Protein AF-A0A3M2X8M0-F1 (afdb_monomer)

Foldseek 3Di:
DPPVVVVVVVVVVVVVLVPPPCNVVVVVVVVVVVVVVCVVPVVVCVVCVPPLNVVLVVLQVVQQVPDPFRWLVVSLVVSVVVVSDDSVVSVVSVVVCVVVQQKDWDADPVGRVIITIDGD

Solvent-accessible surface area (backbone atoms only — not comparable to full-atom values): 6774 Å² total; per-residue (Å²): 133,61,69,66,56,52,51,53,52,51,52,50,52,50,52,56,50,70,67,38,93,57,36,66,63,49,53,52,53,49,47,54,54,47,50,62,55,38,72,77,40,53,72,56,46,63,57,47,63,35,68,56,53,40,52,51,51,51,45,47,52,54,42,47,80,72,38,97,72,29,43,54,64,60,47,47,50,60,40,39,78,68,63,60,48,54,69,68,58,48,51,54,49,53,51,50,37,38,77,72,57,47,30,48,77,44,66,32,94,91,42,76,87,44,44,32,52,44,81,98

pLDDT: mean 87.89, std 9.21, range [49.03, 96.56]

Mean predicted aligned error: 9.33 Å

Nearest PDB structures (foldseek):
  5fb2-assembly1_A  TM=6.036E-01  e=1.693E-02  Staphylococcus aureus
  8xzu-assembly1_A  TM=5.766E-01  e=1.308E-02  Escherichia coli O127:H6 str. E2348/69
  5jlu-assembly1_A-2  TM=5.611E-01  e=2.492E-02  Streptococcus pyogenes serotype M3
  5yi0-assembly1_B  TM=6.747E-01  e=5.064E-02  Lactococcus lactis subsp. lactis Il1403
  5jls-assembly1_A-2  TM=5.154E-01  e=1.226E-02  Streptococcus pyogenes serotype M3

Sequence (120 aa):
MTGTFLKTSLCRAADEVARHHNFERSIESHYATLLKHYNKRPFFYKRALQFNRLLIAFSLLSHYFTSTTPLLSQVRDFCAERKLCSHNSIQSIFLSLRVLGFIDVTAHALDARLRVFKPT

Secondary structure (DSSP, 8-state):
--HHHHHHHHHHHHHHHHT-TTHHHHHHHHHHHHHHHHTTSHHHHHHHTSHHHHHHHHHHHHHHHH-SS-BHHHHHHHHHHTTSS-HHHHHHHHHHHHHTTSEEEEE-SS-TTSEEEEE-

Radius of gyration: 17.56 Å; Cα contacts (8 Å, |Δi|>4): 84; chains: 1; bounding box: 48×45×32 Å

Organism: Pseudomonas syringae pv. maculicola (NCBI:txid59511)

Structure (mmCIF, N/CA/C/O backbone):
data_AF-A0A3M2X8M0-F1
#
_entry.id   AF-A0A3M2X8M0-F1
#
loop_
_atom_site.group_PDB
_atom_site.id
_atom_site.type_symbol
_atom_site.label_atom_id
_atom_site.label_alt_id
_atom_site.label_comp_id
_atom_site.label_asym_id
_atom_site.label_entity_id
_atom_site.label_seq_id
_atom_site.pdbx_PDB_ins_code
_atom_site.Cartn_x
_atom_site.Cartn_y
_atom_site.Cartn_z
_atom_site.occupancy
_atom_site.B_iso_or_equiv
_atom_site.auth_seq_id
_atom_site.auth_comp_id
_atom_site.auth_asym_id
_atom_site.auth_atom_id
_atom_site.pdbx_PDB_model_num
ATOM 1 N N . MET A 1 1 ? -12.225 25.831 -0.920 1.00 49.03 1 MET A N 1
ATOM 2 C CA . MET A 1 1 ? -13.575 25.274 -1.184 1.00 49.03 1 MET A CA 1
ATOM 3 C C . MET A 1 1 ? -13.589 23.756 -1.448 1.00 49.03 1 MET A C 1
ATOM 5 O O . MET A 1 1 ? -14.638 23.224 -1.767 1.00 49.03 1 MET A O 1
ATOM 9 N N . THR A 1 2 ? -12.484 23.019 -1.273 1.00 59.59 2 THR A N 1
ATOM 10 C CA . THR A 1 2 ? -12.374 21.601 -1.689 1.00 59.59 2 THR A CA 1
ATOM 11 C C . THR A 1 2 ? -12.500 20.580 -0.548 1.00 59.59 2 THR A C 1
ATOM 13 O O . THR A 1 2 ? -13.037 19.496 -0.755 1.00 59.59 2 THR A O 1
ATOM 16 N N . GLY A 1 3 ? -12.071 20.918 0.675 1.00 65.31 3 GLY A N 1
ATOM 17 C CA . GLY A 1 3 ? -12.084 19.980 1.809 1.00 65.31 3 GLY A CA 1
ATOM 18 C C . GLY A 1 3 ? -13.484 19.612 2.313 1.00 65.31 3 GLY A C 1
ATOM 19 O O . GLY A 1 3 ? -13.740 18.457 2.647 1.00 65.31 3 GLY A O 1
ATOM 20 N N . THR A 1 4 ? -14.413 20.572 2.322 1.00 76.19 4 THR A N 1
ATOM 21 C CA . THR A 1 4 ? -15.791 20.357 2.793 1.00 76.19 4 THR A CA 1
ATOM 22 C C . THR A 1 4 ? -16.562 19.436 1.853 1.00 76.19 4 THR A C 1
ATOM 24 O O . THR A 1 4 ? -17.216 18.507 2.308 1.00 76.19 4 THR A O 1
ATOM 27 N N . PHE A 1 5 ? -16.412 19.631 0.540 1.00 85.25 5 PHE A N 1
ATOM 28 C CA . PHE A 1 5 ? -17.048 18.796 -0.478 1.00 85.25 5 PHE A CA 1
ATOM 29 C C . PHE A 1 5 ? -16.562 17.340 -0.425 1.00 85.25 5 PHE A C 1
ATOM 31 O O . PHE A 1 5 ? -17.373 16.413 -0.472 1.00 85.25 5 PHE A O 1
ATOM 38 N N . LEU A 1 6 ? -15.248 17.131 -0.267 1.00 82.62 6 LEU A N 1
ATOM 39 C CA . LEU A 1 6 ? -14.671 15.792 -0.134 1.00 82.62 6 LEU A CA 1
ATOM 40 C C . LEU A 1 6 ? -15.190 15.081 1.121 1.00 82.62 6 LEU A C 1
ATOM 42 O O . LEU A 1 6 ? -15.587 13.920 1.047 1.00 82.62 6 LEU A O 1
ATOM 46 N N . LYS A 1 7 ? -15.237 15.786 2.258 1.00 87.31 7 LYS A N 1
ATOM 47 C CA . LYS A 1 7 ? -15.762 15.240 3.515 1.00 87.31 7 LYS A CA 1
ATOM 48 C C . LYS A 1 7 ? -17.225 14.818 3.371 1.00 87.31 7 LYS A C 1
ATOM 50 O O . LYS A 1 7 ? -17.568 13.703 3.745 1.00 87.31 7 LYS A O 1
ATOM 55 N N . THR A 1 8 ? -18.066 15.668 2.789 1.00 90.50 8 THR A N 1
ATOM 56 C CA . THR A 1 8 ? -19.485 15.352 2.576 1.00 90.50 8 THR A CA 1
ATOM 57 C C . THR A 1 8 ? -19.669 14.174 1.620 1.00 90.50 8 THR A C 1
ATOM 59 O O . THR A 1 8 ? -20.493 13.301 1.880 1.00 90.50 8 THR A O 1
ATOM 62 N N . SER A 1 9 ? -18.867 14.102 0.554 1.00 90.44 9 SER A N 1
ATOM 63 C CA . SER A 1 9 ? -18.905 12.987 -0.401 1.00 90.44 9 SER A CA 1
ATOM 64 C C . SER A 1 9 ? -18.496 11.660 0.247 1.00 90.44 9 SER A C 1
ATOM 66 O O . SER A 1 9 ? -19.149 10.644 0.021 1.00 90.44 9 SER A O 1
ATOM 68 N N . LEU A 1 10 ? -17.463 11.676 1.097 1.00 88.69 10 LEU A N 1
ATOM 69 C CA . LEU A 1 10 ? -17.032 10.511 1.877 1.00 88.69 10 LEU A CA 1
ATOM 70 C C . LEU A 1 10 ? -18.111 10.050 2.862 1.00 88.69 10 LEU A C 1
ATOM 72 O O . LEU A 1 10 ? -18.392 8.857 2.926 1.00 88.69 10 LEU A O 1
ATOM 76 N N . CYS A 1 11 ? -18.735 10.975 3.598 1.00 92.50 11 CYS A N 1
ATOM 77 C CA . CYS A 1 11 ? -19.828 10.640 4.514 1.00 92.50 11 CYS A CA 1
ATOM 78 C C . CYS A 1 11 ? -21.017 10.023 3.770 1.00 92.50 11 CYS A C 1
ATOM 80 O O . CYS A 1 11 ? -21.530 8.996 4.196 1.00 92.50 11 CYS A O 1
ATOM 82 N N . ARG A 1 12 ? -21.400 10.589 2.618 1.00 92.75 12 ARG A N 1
ATOM 83 C CA . ARG A 1 12 ? -22.500 10.048 1.810 1.00 92.75 12 ARG A CA 1
ATOM 84 C C . ARG A 1 12 ? -22.199 8.638 1.301 1.00 92.75 12 ARG A C 1
ATOM 86 O O . ARG A 1 12 ? -23.046 7.762 1.418 1.00 92.75 12 ARG A O 1
ATOM 93 N N . ALA A 1 13 ? -20.995 8.411 0.776 1.00 90.81 13 ALA A N 1
ATOM 94 C CA . ALA A 1 13 ? -20.580 7.084 0.327 1.00 90.81 13 ALA A CA 1
ATOM 95 C C . ALA A 1 13 ? -20.565 6.071 1.486 1.00 90.81 13 ALA A C 1
ATOM 97 O O . ALA A 1 13 ? -20.975 4.926 1.312 1.00 90.81 13 ALA A O 1
ATOM 98 N N . ALA A 1 14 ? -20.134 6.492 2.679 1.00 88.94 14 ALA A N 1
ATOM 99 C CA . ALA A 1 14 ? -20.176 5.648 3.868 1.00 88.94 14 ALA A CA 1
ATOM 100 C C . ALA A 1 14 ? -21.618 5.271 4.253 1.00 88.94 14 ALA A C 1
ATOM 102 O O . ALA A 1 14 ? -21.885 4.099 4.513 1.00 88.94 14 ALA A O 1
ATOM 103 N N . ASP A 1 15 ? -22.547 6.230 4.224 1.00 93.25 15 ASP A N 1
ATOM 104 C CA . ASP A 1 15 ? -23.965 5.986 4.513 1.00 93.25 15 ASP A CA 1
ATOM 105 C C . ASP A 1 15 ? -24.614 5.049 3.483 1.00 93.25 15 ASP A C 1
ATOM 107 O O . ASP A 1 15 ? -25.381 4.157 3.850 1.00 93.25 15 ASP A O 1
ATOM 111 N N . GLU A 1 16 ? -24.304 5.224 2.196 1.00 93.31 16 GLU A N 1
ATOM 112 C CA . GLU A 1 16 ? -24.779 4.354 1.111 1.00 93.31 16 GLU A CA 1
ATOM 113 C C . GLU A 1 16 ? -24.308 2.907 1.308 1.00 93.31 16 GLU A C 1
ATOM 115 O O . GLU A 1 16 ? -25.105 1.972 1.199 1.00 93.31 16 GLU A O 1
ATOM 120 N N . VAL A 1 17 ? -23.033 2.718 1.661 1.00 89.44 17 VAL A N 1
ATOM 121 C CA . VAL A 1 17 ? -22.463 1.395 1.948 1.00 89.44 17 VAL A CA 1
ATOM 122 C C . VAL A 1 17 ? -23.102 0.775 3.193 1.00 89.44 17 VAL A C 1
ATOM 124 O O . VAL A 1 17 ? -23.485 -0.393 3.153 1.00 89.44 17 VAL A O 1
ATOM 127 N N . ALA A 1 18 ? -23.267 1.544 4.273 1.00 87.62 18 ALA A N 1
ATOM 128 C CA . ALA A 1 18 ? -23.834 1.055 5.532 1.00 87.62 18 ALA A CA 1
ATOM 129 C C . ALA A 1 18 ? -25.311 0.640 5.407 1.00 87.62 18 ALA A C 1
ATOM 131 O O . ALA A 1 18 ? -25.761 -0.273 6.096 1.00 87.62 18 ALA A O 1
ATOM 132 N N . ARG A 1 19 ? -26.072 1.290 4.518 1.00 93.81 19 ARG A N 1
ATOM 133 C CA . ARG A 1 19 ? -27.486 0.964 4.257 1.00 93.81 19 ARG A CA 1
ATOM 134 C C . ARG A 1 19 ? -27.679 -0.192 3.280 1.00 93.81 19 ARG A C 1
ATOM 136 O O . ARG A 1 19 ? -28.812 -0.625 3.072 1.00 93.81 19 ARG A O 1
ATOM 143 N N . HIS A 1 20 ? -26.614 -0.677 2.648 1.00 93.38 20 HIS A N 1
ATOM 144 C CA . HIS A 1 20 ? -26.7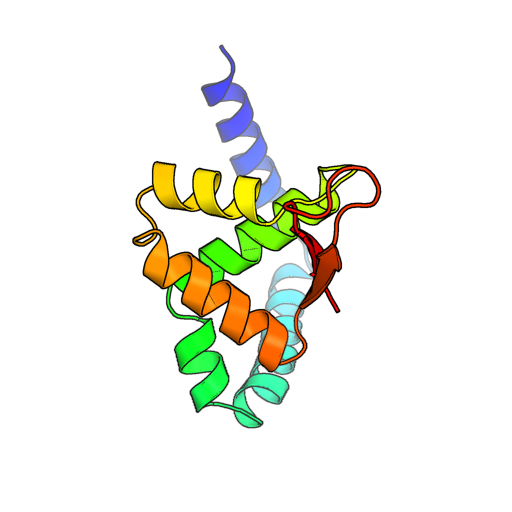27 -1.751 1.676 1.00 93.38 20 HIS A CA 1
ATOM 145 C C . HIS A 1 20 ? -27.212 -3.039 2.361 1.00 93.38 20 HIS A C 1
ATOM 147 O O . HIS A 1 20 ? -26.630 -3.491 3.342 1.00 93.38 20 HIS A O 1
ATOM 153 N N . HIS A 1 21 ? -28.248 -3.686 1.824 1.00 93.56 21 HIS A N 1
ATOM 154 C CA . HIS A 1 21 ? -28.882 -4.860 2.449 1.00 93.56 21 HIS A CA 1
ATOM 155 C C . HIS A 1 21 ? -27.923 -6.047 2.682 1.00 93.56 21 HIS A C 1
ATOM 157 O O . HIS A 1 21 ? -28.134 -6.861 3.574 1.00 93.56 21 HIS A O 1
ATOM 1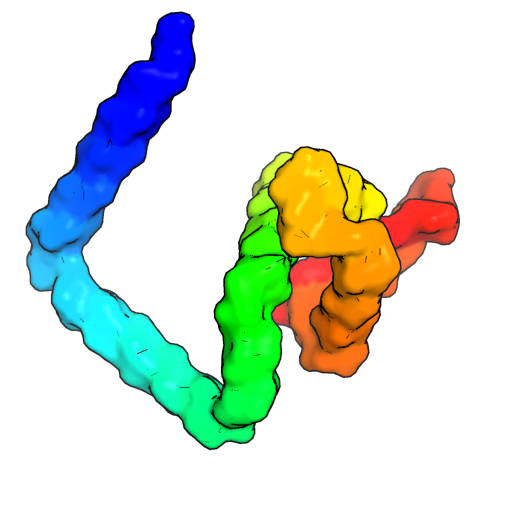63 N N . ASN A 1 22 ? -26.860 -6.149 1.878 1.00 93.19 22 ASN A N 1
ATOM 164 C CA . ASN A 1 22 ? -25.812 -7.165 2.026 1.00 93.19 22 ASN A CA 1
ATOM 165 C C . ASN A 1 22 ? -24.614 -6.711 2.871 1.00 93.19 22 ASN A C 1
ATOM 167 O O . ASN A 1 22 ? -23.630 -7.448 2.922 1.00 93.19 22 ASN A O 1
ATOM 171 N N . PHE A 1 23 ? -24.635 -5.520 3.470 1.00 89.88 23 PHE A N 1
ATOM 172 C CA . PHE A 1 23 ? -23.478 -4.967 4.178 1.00 89.88 23 PHE A CA 1
ATOM 173 C C . PHE A 1 23 ? -22.972 -5.921 5.269 1.00 89.88 23 PHE A C 1
ATOM 175 O O . PHE A 1 23 ? -21.850 -6.410 5.158 1.00 89.88 23 PHE A O 1
ATOM 182 N N . GLU A 1 24 ? -23.829 -6.294 6.224 1.00 90.94 24 GLU A N 1
ATOM 183 C CA . GLU A 1 24 ? -23.488 -7.227 7.313 1.00 90.94 24 GLU A CA 1
ATOM 184 C C . GLU A 1 24 ? -22.936 -8.557 6.787 1.00 90.94 24 GLU A C 1
ATOM 186 O O . GLU A 1 24 ? -21.828 -8.968 7.124 1.00 90.94 24 GLU A O 1
ATOM 191 N N . ARG A 1 25 ? -23.642 -9.185 5.839 1.00 92.19 25 ARG A N 1
ATOM 192 C CA . ARG A 1 25 ? -23.212 -10.459 5.242 1.00 92.19 25 ARG A CA 1
ATOM 193 C C . ARG A 1 25 ? -21.865 -10.351 4.520 1.00 92.19 25 ARG A C 1
ATOM 195 O O . ARG A 1 25 ? -21.095 -11.314 4.475 1.00 92.19 25 ARG A O 1
ATOM 202 N N . SER A 1 26 ? -21.578 -9.194 3.927 1.00 89.75 26 SER A N 1
ATOM 203 C CA . SER A 1 26 ? -20.304 -8.930 3.251 1.00 89.75 26 SER A CA 1
ATOM 204 C C . SER A 1 26 ? -19.176 -8.754 4.266 1.00 89.75 26 SER A C 1
ATOM 206 O O . SER A 1 26 ? -18.086 -9.282 4.044 1.00 89.75 26 SER A O 1
ATOM 208 N N . ILE A 1 27 ? -19.441 -8.088 5.395 1.00 88.62 27 ILE A N 1
ATOM 209 C CA . ILE A 1 27 ? -18.504 -7.966 6.521 1.00 88.62 27 ILE A CA 1
ATOM 210 C C . ILE A 1 27 ? -18.209 -9.339 7.132 1.00 88.62 27 ILE A C 1
ATOM 212 O O . ILE A 1 27 ? -17.040 -9.684 7.300 1.00 88.62 27 ILE A O 1
ATOM 216 N N . GLU A 1 28 ? -19.227 -10.164 7.378 1.00 91.56 28 GLU A N 1
ATOM 217 C CA . GLU A 1 28 ? -19.057 -11.537 7.872 1.00 91.56 28 GLU A CA 1
ATOM 218 C C . GLU A 1 28 ? -18.246 -12.402 6.901 1.00 91.56 28 GLU A C 1
ATOM 22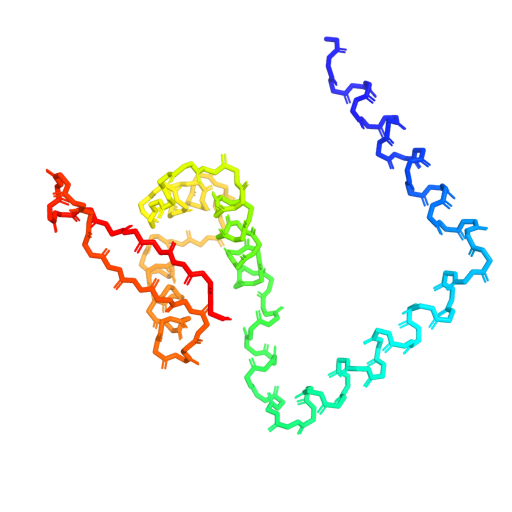0 O O . GLU A 1 28 ? -17.304 -13.087 7.302 1.00 91.56 28 GLU A O 1
ATOM 225 N N . SER A 1 29 ? -18.564 -12.341 5.604 1.00 89.62 29 SER A N 1
ATOM 226 C CA . SER A 1 29 ? -17.843 -13.097 4.570 1.00 89.62 29 SER A CA 1
ATOM 227 C C . SER A 1 29 ? -16.387 -12.645 4.455 1.00 89.62 29 SER A C 1
ATOM 229 O O . SER A 1 29 ? -15.475 -13.470 4.321 1.00 89.62 29 SER A O 1
ATOM 231 N N . HIS A 1 30 ? -16.150 -11.335 4.548 1.00 87.62 30 HIS A N 1
ATOM 232 C CA . HIS A 1 30 ? -14.812 -10.763 4.591 1.00 87.62 30 HIS A CA 1
ATOM 233 C C . HIS A 1 30 ? -14.052 -11.247 5.830 1.00 87.62 30 HIS A C 1
ATOM 235 O O . HIS A 1 30 ? -12.928 -11.738 5.704 1.00 87.62 30 HIS A O 1
ATOM 241 N N . TYR A 1 31 ? -14.682 -11.202 7.005 1.00 86.38 31 TYR A N 1
ATOM 242 C CA . TYR A 1 31 ? -14.099 -11.679 8.253 1.00 86.38 31 TYR A CA 1
ATOM 243 C C . TYR A 1 31 ? -13.760 -13.171 8.197 1.00 86.38 31 TYR A C 1
ATOM 245 O O . TYR A 1 31 ? -12.634 -13.547 8.514 1.00 86.38 31 TYR A O 1
ATOM 253 N N . ALA A 1 32 ? -14.674 -14.023 7.731 1.00 87.31 32 ALA A N 1
ATOM 254 C CA . ALA A 1 32 ? -14.440 -15.461 7.597 1.00 87.31 32 ALA A CA 1
ATOM 255 C C . ALA A 1 32 ? -13.276 -15.767 6.639 1.00 87.31 32 ALA A C 1
ATOM 257 O O . ALA A 1 32 ? -12.431 -16.627 6.917 1.00 87.31 32 ALA A O 1
ATOM 258 N N . THR A 1 33 ? -13.193 -15.021 5.534 1.00 83.69 33 THR A N 1
ATOM 259 C CA . THR A 1 33 ? -12.085 -15.121 4.577 1.00 83.69 33 THR A CA 1
ATOM 260 C C . THR A 1 33 ? -10.769 -14.732 5.241 1.00 83.69 33 THR A C 1
ATOM 262 O O . THR A 1 33 ? -9.806 -15.502 5.197 1.0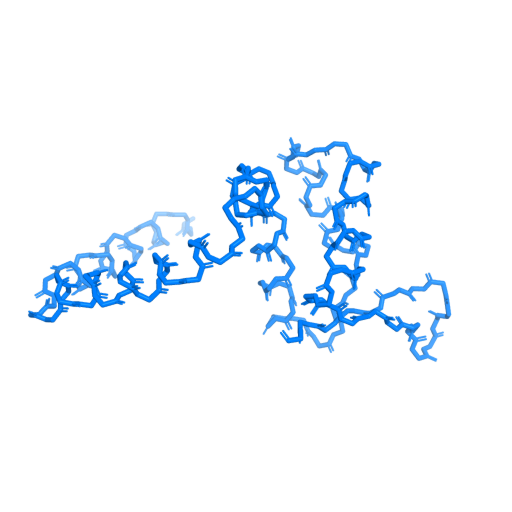0 83.69 33 THR A O 1
ATOM 265 N N . LEU A 1 34 ? -10.729 -13.581 5.920 1.00 81.62 34 LEU A N 1
ATOM 266 C CA . LEU A 1 34 ? -9.551 -13.138 6.657 1.00 81.62 34 LEU A CA 1
ATOM 267 C C . LEU A 1 34 ? -9.152 -14.166 7.715 1.00 81.62 34 LEU A C 1
ATOM 269 O O . LEU A 1 34 ? -8.007 -14.601 7.714 1.00 81.62 34 LEU A O 1
ATOM 273 N N . LEU A 1 35 ? -10.073 -14.632 8.554 1.00 82.44 35 LEU A N 1
ATOM 274 C CA . LEU A 1 35 ? -9.787 -15.566 9.644 1.00 82.44 35 LEU A CA 1
ATOM 275 C C . LEU A 1 35 ? -9.104 -16.847 9.139 1.00 82.44 35 LEU A C 1
ATOM 277 O O . LEU A 1 35 ? -8.109 -17.297 9.715 1.00 82.44 35 LEU A O 1
ATOM 281 N N . LYS A 1 36 ? -9.563 -17.384 8.000 1.00 80.62 36 LYS A N 1
ATOM 282 C CA . LYS A 1 36 ? -8.942 -18.539 7.333 1.00 80.62 36 LYS A CA 1
ATOM 283 C C . LYS A 1 36 ? -7.483 -18.279 6.946 1.00 80.62 36 LYS A C 1
ATOM 285 O O . LYS A 1 36 ? -6.647 -19.174 7.079 1.00 80.62 36 LYS A O 1
ATOM 290 N N . HIS A 1 37 ? -7.165 -17.082 6.460 1.00 73.62 37 HIS A N 1
ATOM 291 C CA . HIS A 1 37 ? -5.795 -16.703 6.111 1.00 73.62 37 HIS A CA 1
ATOM 292 C C . HIS A 1 37 ? -4.951 -16.383 7.352 1.00 73.62 37 HIS A C 1
ATOM 294 O O . HIS A 1 37 ? -3.809 -16.837 7.448 1.00 73.62 37 HIS A O 1
ATOM 300 N N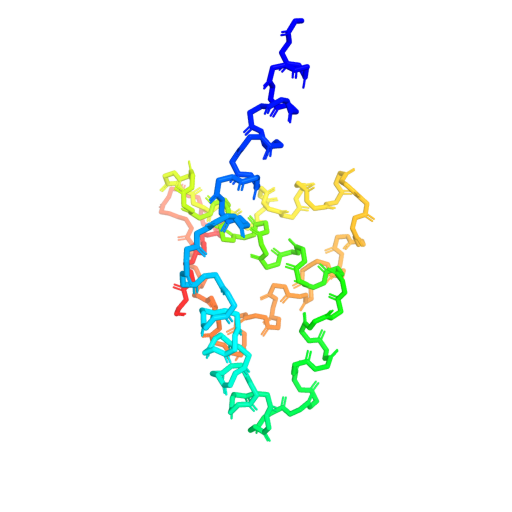 . TYR A 1 38 ? -5.527 -15.687 8.333 1.00 73.12 38 TYR A N 1
ATOM 301 C CA . TYR A 1 38 ? -4.873 -15.305 9.584 1.00 73.12 38 TYR A CA 1
ATOM 302 C C . TYR A 1 38 ? -4.405 -16.516 10.377 1.00 73.12 38 TYR A C 1
ATOM 304 O O . TYR A 1 38 ? -3.246 -16.559 10.797 1.00 73.12 38 TYR A O 1
ATOM 312 N N . ASN A 1 39 ? -5.257 -17.536 10.490 1.00 74.69 39 ASN A N 1
ATOM 313 C CA . ASN A 1 39 ? -4.936 -18.770 11.203 1.00 74.69 39 ASN A CA 1
ATOM 314 C C . ASN A 1 39 ? -3.756 -19.534 10.587 1.00 74.69 39 ASN A C 1
ATOM 316 O O . ASN A 1 39 ? -3.056 -20.248 11.299 1.00 74.69 39 ASN A O 1
ATOM 320 N N . LYS A 1 40 ? -3.474 -19.360 9.288 1.00 79.06 40 LYS A N 1
ATOM 321 C CA . LYS A 1 40 ? -2.326 -20.017 8.641 1.00 79.06 40 LYS A CA 1
ATOM 322 C C . LYS A 1 40 ? -0.989 -19.376 9.004 1.00 79.06 40 LYS A C 1
ATOM 324 O O . LYS A 1 40 ? 0.032 -20.057 8.957 1.00 79.06 40 LYS A O 1
ATOM 329 N N . ARG A 1 41 ? -0.960 -18.070 9.305 1.00 71.56 41 ARG A N 1
ATOM 330 C CA . ARG A 1 41 ? 0.276 -17.329 9.628 1.00 71.56 41 ARG A CA 1
ATOM 331 C C . ARG A 1 41 ? 0.034 -16.243 10.696 1.00 71.56 41 ARG A C 1
ATOM 333 O O . ARG A 1 41 ? 0.245 -15.059 10.424 1.00 71.56 41 ARG A O 1
ATOM 340 N N . PRO A 1 42 ? -0.363 -16.604 11.928 1.00 69.56 42 PRO A N 1
ATOM 341 C CA . PRO A 1 42 ? -0.801 -15.641 12.945 1.00 69.56 42 PRO A CA 1
ATOM 342 C C . PRO A 1 42 ? 0.281 -14.617 13.320 1.00 69.56 42 PRO A C 1
ATOM 344 O O . PRO A 1 42 ? 0.003 -13.424 13.428 1.00 69.56 42 PRO A O 1
ATOM 347 N N . PHE A 1 43 ? 1.547 -15.035 13.429 1.00 68.00 43 PHE A N 1
ATOM 348 C CA . PHE A 1 43 ? 2.661 -14.118 13.705 1.00 68.00 43 PHE A CA 1
ATOM 349 C C . PHE A 1 43 ? 2.967 -13.167 12.546 1.00 68.00 43 PHE A C 1
ATOM 351 O O . PHE A 1 43 ? 3.376 -12.027 12.775 1.00 68.00 43 PHE A O 1
ATOM 358 N N . PHE A 1 44 ? 2.755 -13.616 11.307 1.00 67.50 44 PHE A N 1
ATOM 359 C CA . PHE A 1 44 ? 2.918 -12.767 10.134 1.00 67.50 44 PHE A CA 1
ATOM 360 C C . PHE A 1 44 ? 1.879 -11.652 10.153 1.00 67.50 44 PHE A C 1
ATOM 362 O O . PHE A 1 44 ? 2.257 -10.485 10.121 1.00 67.50 44 PHE A O 1
ATOM 369 N N . TYR A 1 45 ? 0.596 -11.993 10.292 1.00 65.88 45 TYR A N 1
ATOM 370 C CA . TYR A 1 45 ? -0.465 -10.991 10.302 1.00 65.88 45 TYR A CA 1
ATOM 371 C C . TYR A 1 45 ? -0.401 -10.078 11.526 1.00 65.88 45 TYR A C 1
ATOM 373 O O . TYR A 1 45 ? -0.581 -8.875 11.377 1.00 65.88 45 TYR A O 1
ATOM 381 N N . LYS A 1 46 ? -0.012 -10.590 12.702 1.00 72.12 46 LYS A N 1
ATOM 382 C CA . LYS A 1 46 ? 0.265 -9.754 13.883 1.00 72.12 46 LYS A CA 1
ATOM 383 C C . LYS A 1 46 ? 1.324 -8.682 13.603 1.00 72.12 46 LYS A C 1
ATOM 385 O O . LYS A 1 46 ? 1.212 -7.566 14.101 1.00 72.12 46 LYS A O 1
ATOM 390 N N . ARG A 1 47 ? 2.357 -8.998 12.810 1.00 66.69 47 ARG A N 1
ATOM 391 C CA . ARG A 1 47 ? 3.382 -8.020 12.411 1.00 66.69 47 ARG A CA 1
ATOM 392 C C . ARG A 1 47 ? 2.951 -7.172 11.216 1.00 66.69 47 ARG A C 1
ATOM 394 O O . ARG A 1 47 ? 3.278 -5.995 11.192 1.00 66.69 47 ARG A O 1
ATOM 401 N N . ALA A 1 48 ? 2.253 -7.724 10.228 1.00 62.97 48 ALA A N 1
ATOM 402 C CA . ALA A 1 48 ? 1.804 -7.001 9.036 1.00 62.97 48 ALA A CA 1
ATOM 403 C C . ALA A 1 48 ? 0.715 -5.963 9.357 1.00 62.97 48 ALA A C 1
ATOM 405 O O . ALA A 1 48 ? 0.743 -4.869 8.803 1.00 62.97 48 ALA A O 1
ATOM 406 N N . LEU A 1 49 ? -0.172 -6.270 10.309 1.00 66.31 49 LEU A N 1
ATOM 407 C CA . LEU A 1 49 ? -1.206 -5.364 10.814 1.00 66.31 49 LEU A CA 1
ATOM 408 C C . LEU A 1 49 ? -0.701 -4.297 11.789 1.00 66.31 49 LEU A C 1
ATOM 410 O O . LEU A 1 49 ? -1.496 -3.500 12.284 1.00 66.31 49 LEU A O 1
ATOM 414 N N . GLN A 1 50 ? 0.599 -4.246 12.092 1.00 78.00 50 GLN A N 1
ATOM 415 C CA . GLN A 1 50 ? 1.118 -3.086 12.808 1.00 78.00 50 GLN A CA 1
ATOM 416 C C . GLN A 1 50 ? 0.808 -1.836 11.982 1.00 78.00 50 GLN A C 1
ATOM 418 O O . GLN A 1 50 ? 1.148 -1.784 10.802 1.00 78.00 50 GLN A O 1
ATOM 423 N N . PHE A 1 51 ? 0.167 -0.848 12.611 1.00 75.75 51 PHE A N 1
ATOM 424 C CA . PHE A 1 51 ? -0.429 0.323 11.959 1.00 75.75 51 PHE A CA 1
ATOM 425 C C . PHE A 1 51 ? 0.449 0.924 10.847 1.00 75.75 51 PHE A C 1
ATOM 427 O O . PHE A 1 51 ? 0.006 1.076 9.712 1.00 75.75 51 PHE A O 1
ATOM 434 N N . ASN A 1 52 ? 1.736 1.144 11.127 1.00 82.19 52 ASN A N 1
ATOM 435 C CA . ASN A 1 52 ? 2.674 1.703 10.152 1.00 82.19 52 ASN A CA 1
ATOM 436 C C . ASN A 1 52 ? 2.936 0.788 8.947 1.00 82.19 52 ASN A C 1
ATOM 438 O O . ASN A 1 52 ? 3.030 1.267 7.822 1.00 82.19 52 ASN A O 1
ATOM 442 N N . ARG A 1 53 ? 3.046 -0.529 9.156 1.00 85.00 53 ARG A N 1
ATOM 443 C CA . ARG A 1 53 ? 3.252 -1.505 8.072 1.00 85.00 53 ARG A CA 1
ATOM 444 C C . ARG A 1 53 ? 2.032 -1.581 7.164 1.00 85.00 53 ARG A C 1
ATOM 446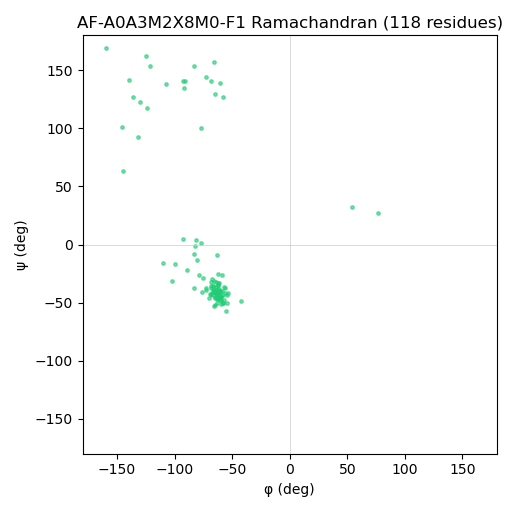 O O . ARG A 1 53 ? 2.195 -1.608 5.947 1.00 85.00 53 ARG A O 1
ATOM 453 N N . LEU A 1 54 ? 0.840 -1.550 7.754 1.00 87.31 54 LEU A N 1
ATOM 454 C CA . LEU A 1 54 ? -0.411 -1.542 7.008 1.00 87.31 54 LEU A CA 1
ATOM 455 C C . LEU A 1 54 ? -0.559 -0.262 6.173 1.00 87.31 54 LEU A C 1
ATOM 457 O O . LEU A 1 54 ? -0.839 -0.342 4.981 1.00 87.31 54 LEU A O 1
ATOM 461 N N . LEU A 1 55 ? -0.290 0.910 6.757 1.00 90.62 55 LEU A N 1
ATOM 462 C CA . LEU A 1 55 ? -0.338 2.179 6.023 1.00 90.62 55 LEU A CA 1
ATOM 463 C C . LEU A 1 55 ? 0.694 2.255 4.894 1.00 90.62 55 LEU A C 1
ATOM 465 O O . LEU A 1 55 ? 0.388 2.773 3.820 1.00 90.62 55 LEU A O 1
ATOM 469 N N . ILE A 1 56 ? 1.898 1.717 5.100 1.00 92.25 56 ILE A N 1
ATOM 470 C CA . ILE A 1 56 ? 2.914 1.630 4.043 1.00 92.25 56 ILE A CA 1
ATOM 471 C C . ILE A 1 56 ? 2.438 0.705 2.914 1.00 92.25 56 ILE A C 1
ATOM 473 O O . ILE A 1 56 ? 2.594 1.050 1.744 1.00 92.25 56 ILE A O 1
ATOM 477 N N . ALA A 1 57 ? 1.806 -0.428 3.237 1.00 91.38 57 ALA A N 1
ATOM 478 C CA . ALA A 1 57 ? 1.226 -1.322 2.235 1.00 91.38 57 ALA A CA 1
ATOM 479 C C . ALA A 1 57 ? 0.095 -0.644 1.441 1.00 91.38 57 ALA A C 1
ATOM 481 O O . ALA A 1 57 ? 0.078 -0.719 0.214 1.00 91.38 57 ALA A O 1
ATOM 482 N N . PHE A 1 58 ? -0.803 0.089 2.105 1.00 92.44 58 PHE A N 1
ATOM 483 C CA . PHE A 1 58 ? -1.832 0.876 1.416 1.00 92.44 58 PHE A CA 1
ATOM 484 C C . PHE A 1 58 ? -1.245 1.996 0.558 1.00 92.44 58 PHE A C 1
ATOM 486 O O . PHE A 1 58 ? -1.735 2.236 -0.541 1.00 92.44 58 PHE A O 1
ATOM 493 N N . SER A 1 59 ? -0.169 2.641 1.012 1.00 94.38 59 SER A N 1
ATOM 494 C CA . SER A 1 59 ? 0.529 3.666 0.229 1.00 94.38 59 SER A CA 1
ATOM 495 C C . SER A 1 59 ? 1.159 3.070 -1.035 1.00 94.38 59 SER A C 1
ATOM 497 O O . SER A 1 59 ? 1.035 3.661 -2.104 1.00 94.38 59 SER A O 1
ATOM 499 N N . LEU A 1 60 ? 1.762 1.876 -0.944 1.00 95.06 60 LEU A N 1
ATOM 500 C CA . LEU A 1 60 ? 2.264 1.132 -2.107 1.00 95.06 60 LEU A CA 1
ATOM 501 C C . LEU A 1 60 ? 1.140 0.815 -3.097 1.00 95.06 60 LEU A C 1
ATOM 503 O O . LEU A 1 60 ? 1.278 1.110 -4.279 1.00 95.06 60 LEU A O 1
ATOM 507 N N . LEU A 1 61 ? 0.030 0.239 -2.626 1.00 94.75 61 LEU A N 1
ATOM 508 C CA . LEU A 1 61 ? -1.097 -0.128 -3.489 1.00 94.75 61 LEU A CA 1
ATOM 509 C C . LEU A 1 61 ? -1.718 1.103 -4.156 1.00 94.75 61 LEU A C 1
ATOM 511 O O . LEU A 1 61 ? -1.918 1.107 -5.367 1.00 94.75 61 LEU A O 1
ATOM 515 N N . SER A 1 62 ? -1.960 2.165 -3.388 1.00 93.94 62 SER A N 1
ATOM 516 C CA . SER A 1 62 ? -2.487 3.426 -3.913 1.00 93.94 62 SER A CA 1
ATOM 517 C C . SER A 1 62 ? -1.578 3.995 -5.006 1.00 93.94 62 SER A C 1
ATOM 519 O O . SER A 1 62 ? -2.043 4.314 -6.100 1.00 93.94 62 SER A O 1
ATOM 521 N N . HIS A 1 63 ? -0.264 4.040 -4.760 1.00 95.12 63 HIS A N 1
ATOM 522 C CA . HIS A 1 63 ? 0.706 4.539 -5.738 1.00 95.12 63 HIS A CA 1
ATOM 523 C C . HIS A 1 63 ? 0.806 3.643 -6.975 1.00 95.12 63 HIS A C 1
ATOM 525 O O . HIS A 1 63 ? 0.9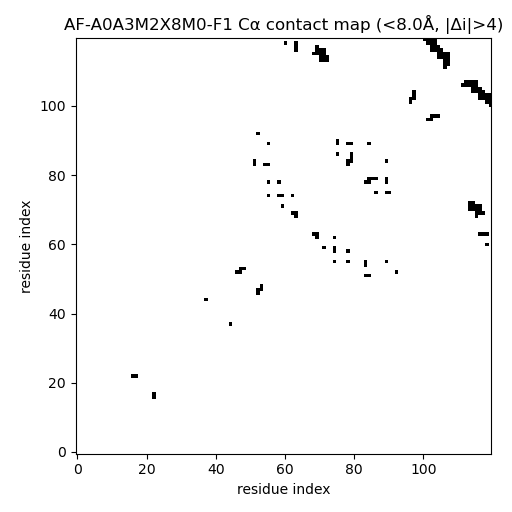47 4.142 -8.086 1.00 95.12 63 HIS A O 1
ATOM 531 N N . TYR A 1 64 ? 0.689 2.324 -6.800 1.00 95.88 64 TYR A N 1
ATOM 532 C CA . TYR A 1 64 ? 0.687 1.368 -7.906 1.00 95.88 64 TYR A CA 1
ATOM 533 C C . TYR A 1 64 ? -0.495 1.574 -8.856 1.00 95.88 64 TYR A C 1
ATOM 535 O O . TYR A 1 64 ? -0.306 1.582 -10.066 1.00 95.88 64 TYR A O 1
ATOM 543 N N . PHE A 1 65 ? -1.702 1.775 -8.323 1.00 93.69 65 PHE A N 1
ATOM 544 C CA . PHE A 1 65 ? -2.902 1.936 -9.150 1.00 93.69 65 PHE A CA 1
ATOM 545 C C . PHE A 1 65 ? -3.084 3.344 -9.732 1.00 93.69 65 PHE A C 1
ATOM 547 O O . PHE A 1 65 ? -3.910 3.526 -10.622 1.00 93.69 65 PHE A O 1
ATOM 554 N N . THR A 1 66 ? -2.341 4.338 -9.241 1.00 92.44 66 THR A N 1
ATOM 555 C CA . THR A 1 66 ? -2.470 5.742 -9.680 1.00 92.44 66 THR A CA 1
ATOM 556 C C . THR A 1 66 ? -1.283 6.255 -10.494 1.00 92.44 66 THR A C 1
ATOM 558 O O . THR A 1 66 ? -1.415 7.277 -11.164 1.00 92.44 66 THR A O 1
ATOM 561 N N . SER A 1 67 ? -0.139 5.563 -10.476 1.00 91.56 67 SER A N 1
ATOM 562 C CA . SER A 1 67 ? 1.065 5.950 -11.217 1.00 91.56 67 SER A CA 1
ATOM 563 C C . SER A 1 67 ? 1.318 5.034 -12.413 1.00 91.56 67 SER A C 1
ATOM 565 O O . SER A 1 67 ? 1.242 3.813 -12.304 1.00 91.56 67 SER A O 1
ATOM 567 N N . THR A 1 68 ? 1.712 5.617 -13.546 1.00 89.38 68 THR A N 1
ATOM 568 C CA . THR A 1 68 ? 2.177 4.868 -14.727 1.00 89.38 68 THR A CA 1
ATOM 569 C C . THR A 1 68 ? 3.510 4.163 -14.474 1.00 89.38 68 THR A C 1
ATOM 571 O O . THR A 1 68 ? 3.761 3.094 -15.028 1.00 89.38 68 THR A O 1
ATOM 574 N N . THR A 1 69 ? 4.338 4.733 -13.593 1.00 92.62 69 THR A N 1
ATOM 575 C CA . THR A 1 69 ? 5.640 4.193 -13.195 1.00 92.62 69 THR A CA 1
ATOM 576 C C . THR A 1 69 ? 5.746 4.203 -11.667 1.00 92.62 69 THR A C 1
ATOM 578 O O . THR A 1 69 ? 6.146 5.206 -11.067 1.00 92.62 69 THR A O 1
ATOM 581 N N . PRO A 1 70 ? 5.370 3.107 -10.991 1.00 94.38 70 PRO A N 1
ATOM 582 C CA . PRO A 1 70 ? 5.322 3.055 -9.533 1.00 94.38 70 PRO A CA 1
ATOM 583 C C . PRO A 1 70 ? 6.720 2.903 -8.918 1.00 94.38 70 PRO A C 1
ATOM 585 O O . PRO A 1 70 ? 7.282 1.809 -8.860 1.00 94.38 70 PRO A O 1
ATOM 588 N N . LEU A 1 71 ? 7.293 4.012 -8.442 1.00 96.38 71 LEU A N 1
ATOM 589 C CA . LEU A 1 71 ? 8.632 4.052 -7.847 1.00 96.38 71 LEU A CA 1
ATOM 590 C C . LEU A 1 71 ? 8.610 3.859 -6.326 1.00 96.38 71 LEU A C 1
ATOM 592 O O . LEU A 1 71 ? 7.879 4.543 -5.609 1.00 96.38 71 LEU A O 1
ATOM 596 N N . LEU A 1 72 ? 9.503 3.008 -5.806 1.00 95.69 72 LEU A N 1
ATOM 597 C CA . LEU A 1 72 ? 9.656 2.819 -4.354 1.00 95.69 72 LEU A CA 1
ATOM 598 C C . LEU A 1 72 ? 10.134 4.087 -3.634 1.00 95.69 72 LEU A C 1
ATOM 600 O O . LEU A 1 72 ? 9.770 4.306 -2.481 1.00 95.69 72 LEU A O 1
ATOM 604 N N . SER A 1 73 ? 10.947 4.922 -4.288 1.00 95.12 73 SER A N 1
ATOM 605 C CA . SER A 1 73 ? 11.425 6.185 -3.712 1.00 95.12 73 SER A CA 1
ATOM 606 C C . SER A 1 73 ? 10.274 7.146 -3.424 1.00 95.12 73 SER A C 1
ATOM 608 O O . SER A 1 73 ? 10.210 7.690 -2.329 1.00 95.12 73 SER A O 1
ATOM 610 N N . GLN A 1 74 ? 9.321 7.275 -4.347 1.00 95.50 74 GLN A N 1
ATOM 611 C CA . GLN A 1 74 ? 8.154 8.144 -4.177 1.00 95.50 74 GLN A CA 1
ATOM 612 C C . GLN A 1 74 ? 7.284 7.689 -3.002 1.00 95.50 74 GLN A C 1
ATOM 614 O O . GLN A 1 74 ? 6.882 8.503 -2.176 1.00 95.50 74 GLN A O 1
ATOM 619 N N . VAL A 1 75 ? 7.057 6.379 -2.871 1.00 95.69 75 VAL A N 1
ATOM 620 C CA . VAL A 1 75 ? 6.296 5.834 -1.738 1.00 95.69 75 VAL A CA 1
ATOM 621 C C . VAL A 1 75 ? 7.052 6.021 -0.422 1.00 95.69 75 VAL A C 1
ATOM 623 O O . VAL A 1 75 ? 6.443 6.359 0.594 1.00 95.69 75 VAL A O 1
ATOM 626 N N . ARG A 1 76 ? 8.379 5.838 -0.425 1.00 95.44 76 ARG A N 1
ATOM 627 C CA . ARG A 1 76 ? 9.224 6.102 0.747 1.00 95.44 76 ARG A CA 1
ATOM 628 C C . ARG A 1 76 ? 9.081 7.546 1.207 1.00 95.44 76 ARG A C 1
ATOM 630 O O . ARG A 1 76 ? 8.859 7.769 2.394 1.00 95.44 76 ARG A O 1
ATOM 637 N N . ASP A 1 77 ? 9.213 8.490 0.285 1.00 94.88 77 ASP A N 1
ATOM 638 C CA . ASP A 1 77 ? 9.204 9.918 0.593 1.00 94.88 77 ASP A CA 1
ATOM 639 C C . ASP A 1 77 ? 7.809 10.339 1.086 1.00 94.88 77 ASP A C 1
ATOM 641 O O . ASP A 1 77 ? 7.692 10.911 2.169 1.00 94.88 77 ASP A O 1
ATOM 645 N N . PHE A 1 78 ? 6.742 9.872 0.426 1.00 94.69 78 PHE A N 1
ATOM 646 C CA . PHE A 1 78 ? 5.353 10.056 0.870 1.00 94.69 78 PHE A CA 1
ATOM 647 C C . PHE A 1 78 ? 5.101 9.569 2.309 1.00 94.69 78 PHE A C 1
ATOM 649 O O . PHE A 1 78 ? 4.412 10.235 3.093 1.00 94.69 78 PHE A O 1
ATOM 656 N N . CYS A 1 79 ? 5.636 8.395 2.662 1.00 94.25 79 CYS A N 1
ATOM 657 C CA . CYS A 1 79 ? 5.492 7.810 3.996 1.00 94.25 79 CYS A CA 1
ATOM 658 C C . CYS A 1 79 ? 6.336 8.548 5.048 1.00 94.25 79 CYS A C 1
ATOM 660 O O . CYS A 1 79 ? 5.897 8.701 6.193 1.00 94.25 79 CYS A O 1
ATOM 662 N N . ALA A 1 80 ? 7.538 8.997 4.676 1.00 92.62 80 ALA A N 1
ATOM 663 C CA . ALA A 1 80 ? 8.446 9.728 5.555 1.00 92.62 80 ALA A CA 1
ATOM 664 C C . ALA A 1 80 ? 7.915 11.133 5.885 1.00 92.62 80 ALA A C 1
ATOM 666 O O . ALA A 1 80 ? 7.906 11.519 7.054 1.00 92.62 80 ALA A O 1
ATOM 667 N N . GLU A 1 81 ? 7.379 11.854 4.896 1.00 94.31 81 GLU A N 1
ATOM 668 C CA . GLU A 1 81 ? 6.731 13.166 5.076 1.00 94.31 81 GLU A CA 1
ATOM 669 C C . GLU A 1 81 ? 5.574 13.112 6.082 1.00 94.31 81 GLU A C 1
ATOM 671 O O . GLU A 1 81 ? 5.386 14.020 6.892 1.00 94.31 81 GLU A O 1
ATOM 676 N N . ARG A 1 82 ? 4.825 12.004 6.080 1.00 91.06 82 ARG A N 1
ATOM 677 C CA . ARG A 1 82 ? 3.718 11.744 7.017 1.00 91.06 82 ARG A CA 1
ATOM 678 C C . ARG A 1 82 ? 4.174 11.226 8.375 1.00 91.06 82 ARG A C 1
ATOM 680 O O . ARG A 1 82 ? 3.333 10.900 9.209 1.00 91.06 82 ARG A O 1
ATOM 687 N N . LYS A 1 83 ? 5.488 11.143 8.604 1.00 89.88 83 LYS A N 1
ATOM 688 C CA . LYS A 1 83 ? 6.104 10.658 9.845 1.00 89.88 83 LYS A CA 1
ATOM 689 C C . LYS A 1 83 ? 5.602 9.269 10.251 1.00 89.88 83 LYS A C 1
ATOM 691 O O . LYS A 1 83 ? 5.535 8.965 11.439 1.00 89.88 83 LYS A O 1
ATOM 696 N N . LEU A 1 84 ? 5.274 8.414 9.273 1.00 86.19 84 LEU A N 1
ATOM 697 C CA . LEU A 1 84 ? 4.823 7.051 9.562 1.00 86.19 84 LEU A CA 1
ATOM 698 C C . LEU A 1 84 ? 5.937 6.256 10.247 1.00 86.19 84 LEU A C 1
ATOM 700 O O . LEU A 1 84 ? 5.695 5.554 11.221 1.00 86.19 84 LEU A O 1
ATOM 704 N N . CYS A 1 85 ? 7.166 6.367 9.737 1.00 86.62 85 CYS A N 1
ATOM 705 C CA . CYS A 1 85 ? 8.375 5.713 10.235 1.00 86.62 85 CYS A CA 1
ATOM 706 C C . CYS A 1 85 ? 9.622 6.465 9.733 1.00 86.62 85 CYS A C 1
ATOM 708 O O . CYS A 1 85 ? 9.532 7.280 8.817 1.00 86.62 85 CYS A O 1
ATOM 710 N N . SER A 1 86 ? 10.803 6.136 10.267 1.00 89.75 86 SER A N 1
ATOM 711 C CA . SER A 1 86 ? 12.077 6.579 9.682 1.00 89.75 86 SER A CA 1
ATOM 712 C C . SER A 1 86 ? 12.316 5.959 8.297 1.00 89.75 86 SER A C 1
ATOM 714 O O . SER A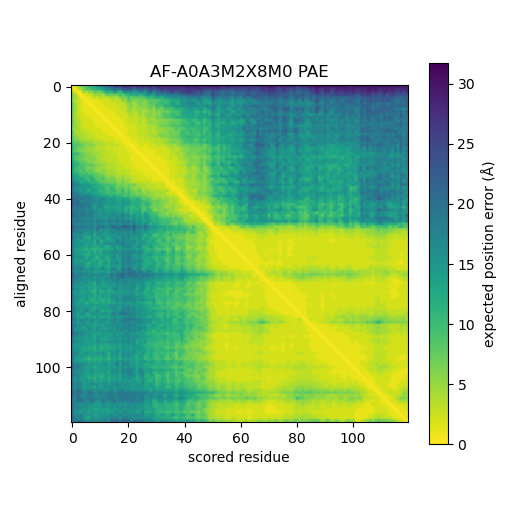 1 86 ? 11.803 4.877 7.992 1.00 89.75 86 SER A O 1
ATOM 716 N N . HIS A 1 87 ? 13.154 6.598 7.472 1.00 90.31 87 HIS A N 1
ATOM 717 C CA . HIS A 1 87 ? 13.526 6.079 6.147 1.00 90.31 87 HIS A CA 1
ATOM 718 C C . HIS A 1 87 ? 14.061 4.638 6.200 1.00 90.31 87 HIS A C 1
ATOM 720 O O . HIS A 1 87 ? 13.665 3.806 5.382 1.00 90.31 87 HIS A O 1
ATOM 726 N N . ASN A 1 88 ? 14.897 4.319 7.194 1.00 91.81 88 ASN A N 1
ATOM 727 C CA . ASN A 1 88 ? 15.468 2.979 7.372 1.00 91.81 88 ASN A CA 1
ATOM 728 C C . ASN A 1 88 ? 14.389 1.937 7.688 1.00 91.81 88 ASN A C 1
ATOM 730 O O . ASN A 1 88 ? 14.401 0.827 7.149 1.00 91.81 88 ASN A O 1
ATOM 734 N N . SER A 1 89 ? 13.425 2.300 8.535 1.00 90.81 89 SER A N 1
ATOM 735 C CA . SER A 1 89 ? 12.300 1.427 8.867 1.00 90.81 89 SER A CA 1
ATOM 736 C C . SER A 1 89 ? 11.410 1.176 7.650 1.00 90.81 89 SER A C 1
ATOM 738 O O . SER A 1 89 ? 11.018 0.034 7.414 1.00 90.81 89 SER A O 1
ATOM 740 N N . ILE A 1 90 ? 11.145 2.200 6.832 1.00 93.38 90 ILE A N 1
ATOM 741 C CA . ILE A 1 90 ? 10.368 2.053 5.590 1.00 93.38 90 ILE A CA 1
ATOM 742 C C . ILE A 1 90 ? 11.089 1.120 4.608 1.00 93.38 90 ILE A C 1
ATOM 744 O O . ILE A 1 90 ? 10.482 0.182 4.092 1.00 93.38 90 ILE A O 1
ATOM 748 N N . GLN A 1 91 ? 12.397 1.306 4.401 1.00 93.50 91 GLN A N 1
ATOM 749 C CA . GLN A 1 91 ? 13.189 0.418 3.541 1.00 93.50 91 GLN A CA 1
ATOM 750 C C . GLN A 1 91 ? 13.201 -1.030 4.047 1.00 93.50 91 GLN A C 1
ATOM 752 O O . GLN A 1 91 ? 13.048 -1.959 3.255 1.00 93.50 91 GLN A O 1
ATOM 757 N N . SER A 1 92 ? 13.311 -1.232 5.362 1.00 92.69 92 SER A N 1
ATOM 758 C CA . SER A 1 92 ? 13.245 -2.566 5.977 1.00 92.69 92 SER A CA 1
ATOM 759 C C . SER A 1 92 ? 11.888 -3.241 5.745 1.00 92.69 92 SER A C 1
ATOM 761 O O . SER A 1 92 ? 11.806 -4.458 5.554 1.00 92.69 92 SER A O 1
ATOM 763 N N . ILE A 1 93 ? 10.807 -2.456 5.733 1.00 91.88 93 ILE A N 1
ATOM 764 C CA . ILE A 1 93 ? 9.459 -2.939 5.420 1.00 91.88 93 ILE A CA 1
ATOM 765 C C . ILE A 1 93 ? 9.350 -3.305 3.937 1.00 91.88 93 ILE A C 1
ATOM 767 O O . ILE A 1 93 ? 8.884 -4.401 3.640 1.00 91.88 93 ILE A O 1
ATOM 771 N N . PHE A 1 94 ? 9.837 -2.468 3.016 1.00 94.12 94 PHE A N 1
ATOM 772 C CA . PHE A 1 94 ? 9.871 -2.803 1.585 1.00 94.12 94 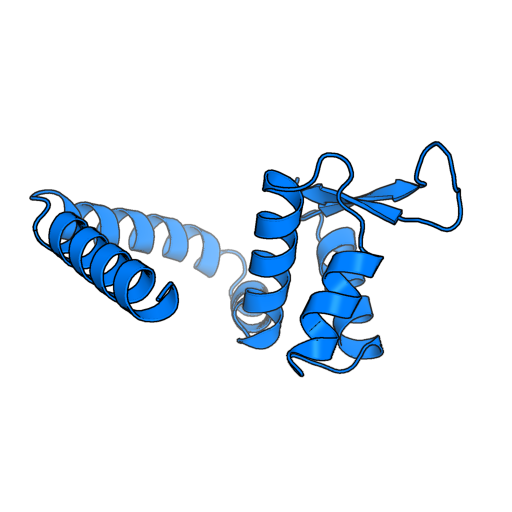PHE A CA 1
ATOM 773 C C . PHE A 1 94 ? 10.658 -4.084 1.308 1.00 94.12 94 PHE A C 1
ATOM 775 O O . PHE A 1 94 ? 10.190 -4.945 0.564 1.00 94.12 94 PHE A O 1
ATOM 782 N N . LEU A 1 95 ? 11.816 -4.250 1.954 1.00 93.25 95 LEU A N 1
ATOM 783 C CA . LEU A 1 95 ? 12.599 -5.478 1.856 1.00 93.25 95 LEU A CA 1
ATOM 784 C C . LEU A 1 95 ? 11.801 -6.686 2.355 1.00 93.25 95 LEU A C 1
ATOM 786 O O . LEU A 1 95 ? 11.772 -7.715 1.688 1.00 93.25 95 LEU A O 1
ATOM 790 N N . SER A 1 96 ? 11.119 -6.550 3.495 1.00 90.25 96 SER A N 1
ATOM 791 C CA . SER A 1 96 ? 10.271 -7.617 4.037 1.00 90.25 96 SER A CA 1
ATOM 792 C C . SER A 1 96 ? 9.151 -7.995 3.065 1.00 90.25 96 SER A C 1
ATOM 794 O O . SER A 1 96 ? 8.911 -9.178 2.849 1.00 90.25 96 SER A O 1
ATOM 796 N N . LEU A 1 97 ? 8.480 -7.010 2.459 1.00 90.31 97 LEU A N 1
ATOM 797 C CA . LEU A 1 97 ? 7.409 -7.249 1.487 1.00 90.31 97 LEU A CA 1
ATOM 798 C C . LEU A 1 97 ? 7.927 -7.975 0.243 1.00 90.31 97 LEU A C 1
ATOM 800 O O . LEU A 1 97 ? 7.290 -8.919 -0.214 1.00 90.31 97 LEU A O 1
ATOM 804 N N . ARG A 1 98 ? 9.108 -7.589 -0.248 1.00 93.50 98 ARG A N 1
ATOM 805 C CA . ARG A 1 98 ? 9.764 -8.254 -1.379 1.00 93.50 98 ARG A CA 1
ATOM 806 C C . ARG A 1 98 ? 10.151 -9.695 -1.052 1.00 93.50 98 ARG A C 1
ATOM 808 O O . ARG A 1 98 ? 9.803 -10.603 -1.792 1.00 93.50 98 ARG A O 1
ATOM 815 N N . VAL A 1 99 ? 10.865 -9.917 0.053 1.00 91.38 99 VAL A N 1
ATOM 816 C CA . VAL A 1 99 ? 11.354 -11.256 0.444 1.00 91.38 99 VAL A CA 1
ATOM 817 C C . VAL A 1 99 ? 10.198 -12.222 0.699 1.00 91.38 99 VAL A C 1
ATOM 819 O O . VAL A 1 99 ? 10.310 -13.409 0.415 1.00 91.38 99 VAL A O 1
ATOM 822 N N . LEU A 1 100 ? 9.077 -11.718 1.213 1.00 86.06 100 LEU A N 1
ATOM 823 C CA . LEU A 1 100 ? 7.882 -12.522 1.454 1.00 86.06 100 LEU A CA 1
ATOM 824 C C . LEU A 1 100 ? 7.011 -12.723 0.203 1.00 86.06 100 LEU A C 1
ATOM 826 O O . LEU A 1 100 ? 6.007 -13.426 0.299 1.00 86.06 100 LEU A O 1
ATOM 830 N N . GLY A 1 101 ? 7.389 -12.142 -0.941 1.00 87.25 101 GLY A N 1
ATOM 831 C CA . GLY A 1 101 ? 6.699 -12.318 -2.219 1.00 87.25 101 GLY A CA 1
ATOM 832 C C . GLY A 1 101 ? 5.403 -11.520 -2.358 1.00 87.25 101 GLY A C 1
ATOM 833 O O . GLY A 1 101 ? 4.512 -11.956 -3.071 1.00 87.25 101 GLY A O 1
ATOM 834 N N . PHE A 1 102 ? 5.263 -10.389 -1.659 1.00 88.56 102 PHE A N 1
ATOM 835 C CA . PHE A 1 102 ? 4.102 -9.498 -1.813 1.00 88.56 102 PHE A CA 1
ATOM 836 C C . PHE A 1 102 ? 4.296 -8.433 -2.889 1.00 88.56 102 PHE A C 1
ATOM 838 O O . PHE A 1 102 ? 3.323 -7.842 -3.353 1.00 88.56 102 PHE A O 1
ATOM 845 N N . ILE A 1 103 ? 5.550 -8.131 -3.222 1.00 94.75 103 ILE A N 1
ATOM 846 C CA . ILE A 1 103 ? 5.898 -7.220 -4.304 1.00 94.75 103 ILE A CA 1
ATOM 847 C C . ILE A 1 103 ? 7.094 -7.765 -5.076 1.00 94.75 103 ILE A C 1
ATOM 849 O O . ILE A 1 103 ? 8.080 -8.217 -4.484 1.00 94.75 103 ILE A O 1
ATOM 853 N N . ASP A 1 104 ? 7.051 -7.592 -6.385 1.00 95.75 104 ASP A N 1
ATOM 854 C CA . ASP A 1 104 ? 8.203 -7.686 -7.263 1.00 95.75 104 ASP A CA 1
ATOM 855 C C . ASP A 1 104 ? 8.848 -6.313 -7.412 1.00 95.75 104 ASP A C 1
ATOM 857 O O . ASP A 1 104 ? 8.168 -5.289 -7.493 1.00 95.75 104 ASP A O 1
ATOM 861 N N . VAL A 1 105 ? 10.181 -6.279 -7.443 1.00 95.94 105 VAL A N 1
ATOM 862 C CA . VAL A 1 105 ? 10.953 -5.038 -7.567 1.00 95.94 105 VAL A CA 1
ATOM 863 C C . VAL A 1 105 ? 11.982 -5.190 -8.673 1.00 95.94 105 VAL A C 1
ATOM 865 O O . VAL A 1 105 ? 12.848 -6.063 -8.605 1.00 95.94 105 VAL A O 1
ATOM 868 N N . THR A 1 106 ? 11.918 -4.301 -9.659 1.00 95.38 106 THR A N 1
ATOM 869 C CA . THR A 1 106 ? 12.795 -4.285 -10.836 1.00 95.38 106 THR A CA 1
ATOM 870 C C . THR A 1 106 ? 13.483 -2.927 -10.988 1.00 95.38 106 THR A C 1
ATOM 872 O O . THR A 1 106 ? 13.102 -1.933 -10.361 1.00 95.38 106 THR A O 1
ATOM 875 N N . ALA A 1 107 ? 14.564 -2.883 -11.768 1.00 95.06 107 ALA A N 1
ATOM 876 C CA . ALA A 1 107 ? 15.210 -1.622 -12.118 1.00 95.06 107 ALA A CA 1
ATOM 877 C C . ALA A 1 107 ? 14.344 -0.847 -13.123 1.00 95.06 107 ALA A C 1
ATOM 879 O O . ALA A 1 107 ? 13.705 -1.445 -13.986 1.00 95.06 107 ALA A O 1
ATOM 880 N N . HIS A 1 108 ? 14.326 0.481 -13.017 1.00 94.94 108 HIS A N 1
ATOM 881 C CA . HIS A 1 108 ? 13.637 1.317 -13.998 1.00 94.94 108 HIS A CA 1
ATOM 882 C C . HIS A 1 108 ? 14.359 1.271 -15.354 1.00 94.94 108 HIS A C 1
ATOM 884 O O . HIS A 1 108 ? 15.587 1.305 -15.401 1.00 94.94 108 HIS A O 1
ATOM 890 N N . ALA A 1 109 ? 13.602 1.245 -16.455 1.00 91.38 109 ALA A N 1
ATOM 891 C CA . ALA A 1 109 ? 14.145 1.051 -17.802 1.00 91.38 109 ALA A CA 1
ATOM 892 C C . ALA A 1 109 ? 15.115 2.161 -18.253 1.00 91.38 109 ALA A C 1
ATOM 894 O O . ALA A 1 109 ? 16.079 1.884 -18.957 1.00 91.38 109 ALA A O 1
ATOM 895 N N . LEU A 1 110 ? 14.868 3.408 -17.836 1.00 92.31 110 LEU A N 1
ATOM 896 C CA . LEU A 1 110 ? 15.673 4.577 -18.226 1.00 92.31 110 LEU A CA 1
ATOM 897 C C . LEU A 1 110 ? 16.705 5.004 -17.170 1.00 92.31 110 LEU A C 1
ATOM 899 O O . LEU A 1 110 ? 17.612 5.766 -17.478 1.00 92.31 110 LEU A O 1
ATOM 903 N N . ASP A 1 111 ? 16.566 4.540 -15.925 1.00 92.56 111 ASP A N 1
ATOM 904 C CA . ASP A 1 111 ? 17.492 4.883 -14.838 1.00 92.56 111 ASP A CA 1
ATOM 905 C C . ASP A 1 111 ? 17.643 3.692 -13.890 1.00 92.56 111 ASP A C 1
ATOM 907 O O . ASP A 1 111 ? 16.821 3.449 -13.005 1.00 92.56 111 ASP A O 1
ATOM 911 N N . ALA A 1 112 ? 18.746 2.963 -14.040 1.00 90.44 112 ALA A N 1
ATOM 912 C CA . ALA A 1 112 ? 19.032 1.774 -13.248 1.00 90.44 112 ALA A CA 1
ATOM 913 C C . ALA A 1 112 ? 19.202 2.048 -11.739 1.00 90.44 112 ALA A C 1
ATOM 915 O O . ALA A 1 112 ? 19.273 1.095 -10.956 1.00 90.44 112 ALA A O 1
ATOM 916 N N . ARG A 1 113 ? 19.262 3.309 -11.290 1.00 92.19 113 ARG A N 1
ATOM 917 C CA . ARG A 1 113 ? 19.277 3.673 -9.860 1.00 92.19 113 ARG A CA 1
ATOM 918 C C . ARG A 1 113 ? 17.884 3.610 -9.243 1.00 92.19 113 ARG A C 1
ATOM 920 O O . ARG A 1 113 ? 17.754 3.365 -8.043 1.00 92.19 113 ARG A O 1
ATOM 927 N N . LEU A 1 114 ? 16.845 3.785 -10.053 1.00 94.12 114 LEU A N 1
ATOM 928 C CA . LEU A 1 114 ? 15.463 3.751 -9.604 1.00 94.12 114 LEU A CA 1
ATOM 929 C C . LEU A 1 114 ? 14.937 2.314 -9.525 1.00 94.12 114 LEU A C 1
ATOM 931 O O . LEU A 1 114 ? 15.419 1.389 -10.189 1.00 94.12 114 LEU A O 1
ATOM 935 N N . ARG A 1 115 ? 13.951 2.115 -8.650 1.00 96.56 115 ARG A N 1
ATOM 936 C CA . ARG A 1 115 ? 13.305 0.821 -8.417 1.00 96.56 115 ARG A CA 1
ATOM 937 C C . ARG A 1 115 ? 11.807 0.958 -8.628 1.00 96.56 115 ARG A C 1
ATOM 939 O O . ARG A 1 115 ? 11.159 1.713 -7.901 1.00 96.56 115 ARG A O 1
ATOM 946 N N . VAL A 1 116 ? 11.297 0.222 -9.609 1.00 96.38 116 VAL A N 1
ATOM 947 C CA . VAL A 1 116 ? 9.868 0.090 -9.896 1.00 96.38 116 VAL A CA 1
ATOM 948 C C . VAL A 1 116 ? 9.352 -1.132 -9.149 1.00 96.38 116 VAL A C 1
ATOM 950 O O . VAL A 1 116 ? 10.061 -2.138 -9.067 1.00 96.38 116 VAL A O 1
ATOM 953 N N . PHE A 1 117 ? 8.150 -1.053 -8.585 1.00 96.50 117 PHE A N 1
ATOM 954 C CA . PHE A 1 117 ? 7.536 -2.186 -7.896 1.00 96.50 117 PHE A CA 1
ATOM 955 C C . PHE A 1 117 ? 6.192 -2.584 -8.505 1.00 96.50 117 PHE A C 1
ATOM 957 O O . PHE A 1 117 ? 5.479 -1.758 -9.070 1.00 96.50 117 PHE A O 1
ATOM 964 N N . LYS A 1 118 ? 5.832 -3.856 -8.350 1.00 95.44 118 LYS A N 1
ATOM 965 C CA . LYS A 1 118 ? 4.532 -4.409 -8.734 1.00 95.44 118 LYS A CA 1
ATOM 966 C C . LYS A 1 118 ? 4.026 -5.326 -7.612 1.00 95.44 118 LYS A C 1
ATOM 968 O O . LYS A 1 118 ? 4.778 -6.209 -7.217 1.00 95.44 118 LYS A O 1
ATOM 973 N N . PRO A 1 119 ? 2.801 -5.145 -7.090 1.00 93.62 119 PRO A N 1
ATOM 974 C CA . PRO A 1 119 ? 2.170 -6.115 -6.196 1.00 93.62 119 PRO A CA 1
ATOM 975 C C . PRO A 1 119 ? 1.996 -7.482 -6.872 1.00 93.62 119 PRO A C 1
ATOM 977 O O . PRO A 1 119 ? 1.635 -7.535 -8.052 1.00 93.62 119 PRO A O 1
ATOM 980 N N . THR A 1 120 ? 2.256 -8.556 -6.127 1.00 87.75 120 THR A N 1
ATOM 981 C CA . THR A 1 120 ? 2.175 -9.953 -6.594 1.00 87.75 120 THR A CA 1
ATOM 982 C C . THR A 1 120 ? 0.867 -10.615 -6.173 1.00 87.75 120 THR A C 1
ATOM 984 O O . THR A 1 120 ? 0.388 -10.327 -5.050 1.00 87.75 120 THR A O 1
#